Protein AF-E3CSH4-F1 (afdb_monomer_lite)

Structure (mmCIF, N/CA/C/O backbone):
data_AF-E3CSH4-F1
#
_entry.id   AF-E3CSH4-F1
#
loop_
_atom_site.group_PDB
_atom_site.id
_atom_site.type_symbol
_atom_site.label_atom_id
_atom_site.label_alt_id
_atom_site.label_comp_id
_atom_site.label_asym_id
_atom_site.label_entity_id
_atom_site.label_seq_id
_atom_site.pdbx_PDB_ins_code
_atom_site.Cartn_x
_atom_site.Cartn_y
_atom_site.Cartn_z
_atom_site.occupancy
_atom_site.B_iso_or_equiv
_atom_site.auth_seq_id
_atom_site.auth_comp_id
_atom_site.auth_asym_id
_atom_site.auth_atom_id
_atom_site.pdbx_PDB_model_num
ATOM 1 N N . MET A 1 1 ? -14.469 -2.627 -4.803 1.00 50.34 1 MET A N 1
ATOM 2 C CA . MET A 1 1 ? -14.989 -3.726 -3.949 1.00 50.34 1 MET A CA 1
ATOM 3 C C . MET A 1 1 ? -13.917 -4.405 -3.088 1.00 50.34 1 MET A C 1
ATOM 5 O O . MET A 1 1 ? -14.231 -4.750 -1.957 1.00 50.34 1 MET A O 1
ATOM 9 N N . HIS A 1 2 ? -12.673 -4.557 -3.555 1.00 70.75 2 HIS A N 1
ATOM 10 C CA . HIS A 1 2 ? -11.631 -5.358 -2.888 1.00 70.75 2 HIS A CA 1
ATOM 11 C C . HIS A 1 2 ? -11.255 -4.972 -1.433 1.00 70.75 2 HIS A C 1
ATOM 13 O O . HIS A 1 2 ? -11.294 -5.857 -0.578 1.00 70.75 2 HIS A O 1
ATOM 19 N N . PRO A 1 3 ? -10.974 -3.700 -1.079 1.00 72.25 3 PRO A N 1
ATOM 20 C CA . PRO A 1 3 ? -10.425 -3.386 0.249 1.00 72.25 3 PRO A CA 1
ATOM 21 C C . PRO A 1 3 ? -11.433 -3.562 1.397 1.00 72.25 3 PRO A C 1
ATOM 23 O O . PRO A 1 3 ? -11.093 -4.063 2.465 1.00 72.25 3 PRO A O 1
ATOM 26 N N . ARG A 1 4 ? -12.715 -3.232 1.182 1.00 78.88 4 ARG A N 1
ATOM 27 C CA . ARG A 1 4 ? -13.759 -3.383 2.219 1.00 78.88 4 ARG A CA 1
ATOM 28 C C . ARG A 1 4 ? -14.085 -4.847 2.529 1.00 78.88 4 ARG A C 1
ATOM 30 O O . ARG A 1 4 ? -14.431 -5.168 3.663 1.00 78.88 4 ARG A O 1
ATOM 37 N N . ILE A 1 5 ? -13.983 -5.731 1.534 1.00 84.12 5 ILE A N 1
ATOM 38 C CA . ILE A 1 5 ? -14.178 -7.175 1.729 1.00 84.12 5 ILE A CA 1
ATOM 39 C C . ILE A 1 5 ? -12.983 -7.759 2.491 1.00 84.12 5 ILE A C 1
ATOM 41 O O . ILE A 1 5 ? -13.192 -8.543 3.416 1.00 84.12 5 ILE A O 1
ATOM 45 N N . ALA A 1 6 ? -11.761 -7.318 2.170 1.00 82.88 6 ALA A N 1
ATOM 46 C CA . ALA A 1 6 ? -10.550 -7.715 2.884 1.00 82.88 6 ALA A CA 1
ATOM 47 C C . ALA A 1 6 ? -10.618 -7.350 4.374 1.00 82.88 6 ALA A C 1
ATOM 49 O O . ALA A 1 6 ? -10.399 -8.221 5.211 1.00 82.88 6 ALA A O 1
ATOM 50 N N . VAL A 1 7 ? -11.040 -6.125 4.719 1.00 85.25 7 VAL A N 1
ATOM 51 C CA . VAL A 1 7 ? -11.266 -5.736 6.126 1.00 85.25 7 VAL A CA 1
ATOM 52 C C . VAL A 1 7 ? -12.283 -6.646 6.799 1.00 85.25 7 VAL A C 1
ATOM 54 O O . VAL A 1 7 ? -12.040 -7.133 7.899 1.00 85.25 7 VAL A O 1
ATOM 57 N N . ARG A 1 8 ? -13.426 -6.903 6.150 1.00 85.56 8 ARG A N 1
ATOM 58 C CA . ARG A 1 8 ? -14.486 -7.735 6.734 1.00 85.56 8 ARG A CA 1
ATOM 59 C C . ARG A 1 8 ? -14.018 -9.168 6.991 1.00 85.56 8 ARG A C 1
ATOM 61 O O . ARG A 1 8 ? -14.453 -9.764 7.969 1.00 85.56 8 ARG A O 1
ATOM 68 N N . ASN A 1 9 ? -13.163 -9.717 6.132 1.00 86.12 9 ASN A N 1
ATOM 69 C CA . ASN A 1 9 ? -12.594 -11.052 6.314 1.00 86.12 9 ASN A CA 1
ATOM 70 C C . ASN A 1 9 ? -11.495 -11.056 7.380 1.00 86.12 9 ASN A C 1
ATOM 72 O O . ASN A 1 9 ? -11.514 -11.907 8.261 1.00 86.12 9 ASN A O 1
ATOM 76 N N . ALA A 1 10 ? -10.592 -10.076 7.359 1.00 85.50 10 ALA A N 1
ATOM 77 C CA . ALA A 1 10 ? -9.540 -9.948 8.360 1.00 85.50 10 ALA A CA 1
ATOM 78 C C . ALA A 1 10 ? -10.125 -9.769 9.772 1.00 85.50 10 ALA A C 1
ATOM 80 O O . ALA A 1 10 ? -9.668 -10.425 10.699 1.00 85.50 10 ALA A O 1
ATOM 81 N N . ARG A 1 11 ? -11.226 -9.018 9.918 1.00 86.19 11 ARG A N 1
ATOM 82 C CA . ARG A 1 11 ? -11.930 -8.829 11.200 1.00 86.19 11 ARG A CA 1
ATOM 83 C C . ARG A 1 11 ? -12.570 -10.112 11.756 1.00 86.19 11 ARG A C 1
ATOM 85 O O . ARG A 1 11 ? -12.912 -10.156 12.930 1.00 86.19 11 ARG A O 1
ATOM 92 N N . LYS A 1 12 ? -12.764 -11.143 10.923 1.00 88.25 12 LYS A N 1
ATOM 93 C CA . LYS A 1 12 ? -13.234 -12.471 11.360 1.00 88.25 12 LYS A CA 1
ATOM 94 C C . LYS A 1 12 ? -12.094 -13.386 11.807 1.00 88.25 12 LYS A C 1
ATOM 96 O O . LYS A 1 12 ? -12.353 -14.338 12.529 1.00 88.25 12 LYS A O 1
ATOM 101 N N . LEU A 1 13 ? -10.872 -13.132 11.339 1.00 87.88 13 LEU A N 1
ATOM 102 C CA . LEU A 1 13 ? -9.695 -13.963 11.608 1.00 87.88 13 LEU A CA 1
ATOM 103 C C . LEU A 1 13 ? -8.854 -13.410 12.761 1.00 87.88 13 LEU A C 1
ATOM 105 O O . LEU A 1 13 ? -8.284 -14.179 13.526 1.00 87.88 13 LEU A O 1
ATOM 109 N N . VAL A 1 14 ? -8.774 -12.084 12.882 1.00 87.81 14 VAL A N 1
ATOM 110 C CA . VAL A 1 14 ? -7.964 -11.385 13.883 1.00 87.81 14 VAL A CA 1
ATOM 111 C C . VAL A 1 14 ? -8.689 -10.143 14.403 1.00 87.81 14 VAL A C 1
ATOM 113 O O . VAL A 1 14 ? -9.525 -9.549 13.716 1.00 87.81 14 VAL A O 1
ATOM 116 N N . ASN A 1 15 ? -8.348 -9.722 15.622 1.00 87.38 15 ASN A N 1
ATOM 117 C CA . ASN A 1 15 ? -8.825 -8.458 16.177 1.00 87.38 15 ASN A CA 1
ATOM 118 C C . ASN A 1 15 ? -8.055 -7.298 15.528 1.00 87.38 15 ASN A C 1
ATOM 120 O O . ASN A 1 15 ? -6.868 -7.130 15.785 1.00 87.38 15 ASN A O 1
ATOM 124 N N . LEU A 1 16 ? -8.727 -6.519 14.678 1.00 84.62 16 LEU A N 1
ATOM 125 C CA . LEU A 1 16 ? -8.122 -5.398 13.953 1.00 84.62 16 LEU A CA 1
ATOM 126 C C . LEU A 1 16 ? -8.195 -4.100 14.751 1.00 84.62 16 LEU A C 1
ATOM 128 O O . LEU A 1 16 ? -9.272 -3.687 15.188 1.00 84.62 16 LEU A O 1
ATOM 132 N N . ASN A 1 17 ? -7.072 -3.395 14.838 1.00 86.12 17 ASN A N 1
ATOM 133 C CA . ASN A 1 17 ? -7.037 -2.031 15.346 1.00 86.12 17 ASN A CA 1
ATOM 134 C C . ASN A 1 17 ? -7.309 -1.005 14.225 1.00 86.12 17 ASN A C 1
ATOM 136 O O . ASN A 1 17 ? -7.123 -1.276 13.037 1.00 86.12 17 ASN A O 1
ATOM 140 N N . LYS A 1 18 ? -7.672 0.229 14.599 1.00 82.94 18 LYS A N 1
ATOM 141 C CA . LYS A 1 18 ? -7.964 1.332 13.660 1.00 82.94 18 LYS A CA 1
ATOM 142 C C . LYS A 1 18 ? -6.820 1.606 12.671 1.00 82.94 18 LYS A C 1
ATOM 144 O O . LYS A 1 18 ? -7.079 2.039 11.553 1.00 82.94 18 LYS A O 1
ATOM 149 N N . LYS A 1 19 ? -5.567 1.356 13.073 1.00 80.56 19 LYS A N 1
ATOM 150 C CA . LYS A 1 19 ? -4.382 1.499 12.208 1.00 80.56 19 LYS A CA 1
ATOM 151 C C . LYS A 1 19 ? -4.303 0.408 11.142 1.00 80.56 19 LYS A C 1
ATOM 153 O O . LYS A 1 19 ? -4.112 0.717 9.974 1.00 80.56 19 LYS A O 1
ATOM 158 N N . GLU A 1 20 ? -4.485 -0.849 11.527 1.00 81.06 20 GLU A N 1
ATOM 159 C CA . GLU A 1 20 ? -4.413 -1.995 10.611 1.00 81.06 20 GLU A CA 1
ATOM 160 C C . GLU A 1 20 ? -5.566 -1.978 9.609 1.00 81.06 20 GLU A C 1
ATOM 162 O O . GLU A 1 20 ? -5.379 -2.255 8.428 1.00 81.06 20 GLU A O 1
ATOM 167 N N . GLU A 1 21 ? -6.751 -1.567 10.058 1.00 83.31 21 GLU A N 1
ATOM 168 C CA . GLU A 1 21 ? -7.890 -1.361 9.171 1.00 83.31 21 GLU A CA 1
ATOM 169 C C . GLU A 1 21 ? -7.615 -0.271 8.124 1.00 83.31 21 GLU A C 1
ATOM 171 O O . GLU A 1 21 ? -7.949 -0.454 6.954 1.00 83.31 21 GLU A O 1
ATOM 176 N N . ASP A 1 22 ? -6.962 0.832 8.504 1.00 80.69 22 ASP A N 1
ATOM 177 C CA . ASP A 1 22 ? -6.562 1.883 7.561 1.00 80.69 22 ASP A CA 1
ATOM 178 C C . ASP A 1 22 ? -5.517 1.382 6.557 1.00 80.69 22 ASP A C 1
ATOM 180 O O . ASP A 1 22 ? -5.613 1.712 5.376 1.00 80.69 22 ASP A O 1
ATOM 184 N N . ILE A 1 23 ? -4.571 0.544 6.999 1.00 82.38 23 ILE A N 1
ATOM 185 C CA . ILE A 1 23 ? -3.585 -0.103 6.124 1.00 82.38 23 ILE A CA 1
ATOM 186 C C . ILE A 1 23 ? -4.307 -0.973 5.089 1.00 82.38 23 ILE A C 1
ATOM 188 O O . ILE A 1 23 ? -4.102 -0.787 3.894 1.00 82.38 23 ILE A O 1
ATOM 192 N N . ILE A 1 24 ? -5.205 -1.868 5.511 1.00 82.00 24 ILE A N 1
ATOM 193 C CA . ILE A 1 24 ? -5.935 -2.763 4.595 1.00 82.00 24 ILE A CA 1
ATOM 194 C C . ILE A 1 24 ? -6.839 -1.969 3.642 1.00 82.00 24 ILE A C 1
ATOM 196 O O . ILE A 1 24 ? -6.926 -2.287 2.456 1.00 82.00 24 ILE A O 1
ATOM 200 N N . LEU A 1 25 ? -7.506 -0.918 4.131 1.00 79.00 25 LEU A N 1
ATOM 201 C CA . LEU A 1 25 ? -8.389 -0.098 3.300 1.00 79.00 25 LEU A CA 1
ATOM 202 C C . LEU A 1 25 ? -7.638 0.719 2.256 1.00 79.00 25 LEU A C 1
ATOM 204 O O . LEU A 1 25 ? -8.174 0.947 1.170 1.00 79.00 25 LEU A O 1
ATOM 208 N N . LYS A 1 26 ? -6.441 1.203 2.597 1.00 74.19 26 LYS A N 1
ATOM 209 C CA . LYS A 1 26 ? -5.745 2.237 1.826 1.00 74.19 26 LYS A CA 1
ATOM 210 C C . LYS A 1 26 ? -4.433 1.782 1.215 1.00 74.19 26 LYS A C 1
ATOM 212 O O . LYS A 1 26 ? -3.806 2.596 0.547 1.00 74.19 26 LYS A O 1
ATOM 217 N N . HIS A 1 27 ? -4.047 0.512 1.347 1.00 72.44 27 HIS A N 1
ATOM 218 C CA . HIS A 1 27 ? -2.844 0.003 0.679 1.00 72.44 27 HIS A CA 1
ATOM 219 C C . HIS A 1 27 ? -2.891 0.222 -0.845 1.00 72.44 27 HIS A C 1
ATOM 221 O O . HIS A 1 27 ? -1.852 0.343 -1.480 1.00 72.44 27 HIS A O 1
ATOM 227 N N . MET A 1 28 ? -4.093 0.315 -1.433 1.00 66.25 28 MET A N 1
ATOM 228 C CA . MET A 1 28 ? -4.314 0.620 -2.853 1.00 66.25 28 MET A CA 1
ATOM 229 C C . MET A 1 28 ? -4.360 2.132 -3.160 1.00 66.25 28 MET A C 1
ATOM 231 O O . MET A 1 28 ? -4.962 2.557 -4.157 1.00 66.25 28 MET A O 1
ATOM 235 N N . TRP A 1 29 ? -3.805 2.989 -2.297 1.00 61.00 29 TRP A N 1
ATOM 236 C CA . TRP A 1 29 ? -3.823 4.433 -2.515 1.00 61.00 29 TRP A CA 1
ATOM 237 C C . TRP A 1 29 ? -2.954 4.827 -3.725 1.00 61.00 29 TRP A C 1
ATOM 239 O O . TRP A 1 29 ? -1.732 4.656 -3.771 1.00 61.00 29 TRP A O 1
ATOM 249 N N . GLY A 1 30 ? -3.628 5.338 -4.755 1.00 61.84 30 GLY A N 1
ATOM 250 C CA . GLY A 1 30 ? -3.129 5.449 -6.130 1.00 61.84 30 GLY A CA 1
ATOM 251 C C . GLY A 1 30 ? -4.173 5.004 -7.160 1.00 61.84 30 GLY A C 1
ATOM 252 O O . GLY A 1 30 ? -4.292 5.635 -8.201 1.00 61.84 30 GLY A O 1
ATOM 253 N N . ALA A 1 31 ? -4.992 3.998 -6.824 1.00 55.47 31 ALA A N 1
ATOM 254 C CA . ALA A 1 31 ? -6.187 3.600 -7.585 1.00 55.47 31 ALA A CA 1
ATOM 255 C C . ALA A 1 31 ? -7.503 4.066 -6.922 1.00 55.47 31 ALA A C 1
ATOM 257 O O . ALA A 1 31 ? -8.554 4.096 -7.555 1.00 55.47 31 ALA A O 1
ATOM 258 N N . THR A 1 32 ? -7.447 4.455 -5.644 1.00 56.56 32 THR A N 1
ATOM 259 C CA . THR A 1 32 ? -8.588 4.963 -4.862 1.00 56.56 32 THR A CA 1
ATOM 260 C C . THR A 1 32 ? -8.249 6.357 -4.318 1.00 56.56 32 THR A C 1
ATOM 262 O O . THR A 1 32 ? -7.170 6.534 -3.755 1.00 56.56 32 THR A O 1
ATOM 265 N N . ILE A 1 33 ? -9.153 7.340 -4.448 1.00 55.31 33 ILE A N 1
ATOM 266 C CA . ILE A 1 33 ? -8.953 8.779 -4.118 1.00 55.31 33 ILE A CA 1
ATOM 267 C C . ILE A 1 33 ? -8.861 9.053 -2.589 1.00 55.31 33 ILE A C 1
ATOM 269 O O . ILE A 1 33 ? -8.942 10.185 -2.131 1.00 55.31 33 ILE A O 1
ATOM 273 N N . ALA A 1 34 ? -8.671 8.036 -1.745 1.00 65.62 34 ALA A N 1
ATOM 274 C CA . ALA A 1 34 ? -8.649 8.194 -0.287 1.00 65.62 34 ALA A CA 1
ATOM 275 C C . ALA A 1 34 ? -7.211 8.196 0.274 1.00 65.62 34 ALA A C 1
ATOM 277 O O . ALA A 1 34 ? -6.594 7.129 0.311 1.00 65.62 34 ALA A O 1
ATOM 278 N N . PRO A 1 35 ? -6.669 9.338 0.744 1.00 67.88 35 PRO A N 1
ATOM 279 C CA . PRO A 1 35 ? -5.312 9.399 1.281 1.00 67.88 35 PRO A CA 1
ATOM 280 C C . PRO A 1 35 ? -5.125 8.605 2.598 1.00 67.88 35 PRO A C 1
ATOM 282 O O . PRO A 1 35 ? -6.036 8.577 3.443 1.00 67.88 35 PRO A O 1
ATOM 285 N N . PRO A 1 36 ? -3.953 7.955 2.799 1.00 73.81 36 PRO A N 1
ATOM 286 C CA . PRO A 1 36 ? -3.596 7.231 4.014 1.00 73.81 36 PRO A CA 1
ATOM 287 C C . PRO A 1 36 ? -3.632 8.170 5.211 1.00 73.81 36 PRO A C 1
ATOM 289 O O . PRO A 1 36 ? -3.118 9.284 5.136 1.00 73.81 36 PRO A O 1
ATOM 292 N N . LYS A 1 37 ? -4.257 7.742 6.313 1.00 74.81 37 LYS A N 1
ATOM 293 C CA . LYS A 1 37 ? -4.350 8.579 7.522 1.00 74.81 37 LYS A CA 1
ATOM 294 C C . LYS A 1 37 ? -3.148 8.369 8.446 1.00 74.81 37 LYS A C 1
ATOM 296 O O . LYS A 1 37 ? -2.814 9.259 9.222 1.00 74.81 37 LYS A O 1
ATOM 301 N N . TYR A 1 38 ? -2.501 7.208 8.346 1.00 77.56 38 TYR A N 1
ATOM 302 C CA . TYR A 1 38 ? -1.351 6.818 9.158 1.00 77.56 38 TYR A CA 1
ATOM 303 C C . TYR A 1 38 ? -0.077 6.691 8.315 1.00 77.56 38 TYR A C 1
ATOM 305 O O . TYR A 1 38 ? -0.130 6.370 7.124 1.00 77.56 38 TYR A O 1
ATOM 313 N N . LYS A 1 39 ? 1.079 6.935 8.944 1.00 80.38 39 LYS A N 1
ATOM 314 C CA . LYS A 1 39 ? 2.396 6.881 8.285 1.00 80.38 39 LYS A CA 1
ATOM 315 C C . LYS A 1 39 ? 2.728 5.459 7.829 1.00 80.38 39 LYS A C 1
ATOM 317 O O . LYS A 1 39 ? 3.283 5.268 6.7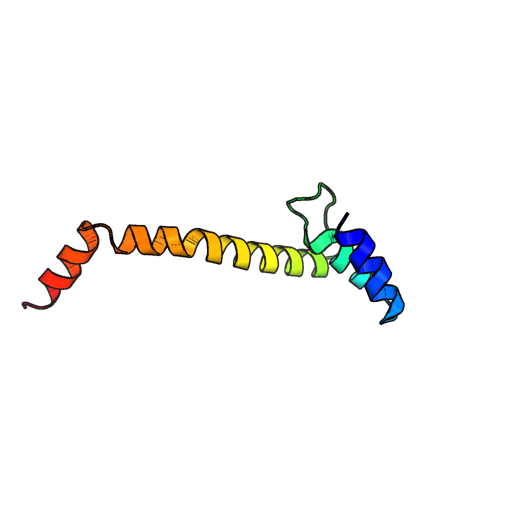53 1.00 80.38 39 LYS A O 1
ATOM 322 N N . GLU A 1 40 ? 2.328 4.467 8.615 1.00 79.69 40 GLU A N 1
ATOM 323 C CA . GLU A 1 40 ? 2.512 3.047 8.325 1.00 79.69 40 GLU A CA 1
ATOM 324 C C . GLU A 1 40 ? 1.798 2.647 7.023 1.00 79.69 40 GLU A C 1
ATOM 326 O O . GLU A 1 40 ? 2.395 2.012 6.154 1.00 79.69 40 GLU A O 1
ATOM 331 N N . SER A 1 41 ? 0.563 3.117 6.822 1.00 77.00 41 SER A N 1
ATOM 332 C CA . SER A 1 41 ? -0.204 2.908 5.586 1.00 77.00 41 SER A CA 1
ATOM 333 C C . SER A 1 41 ? 0.494 3.496 4.348 1.00 77.00 41 SER A C 1
ATOM 335 O O . SER A 1 41 ? 0.393 2.944 3.250 1.00 77.00 41 SER A O 1
ATOM 337 N N . TYR A 1 42 ? 1.229 4.601 4.510 1.00 80.00 42 T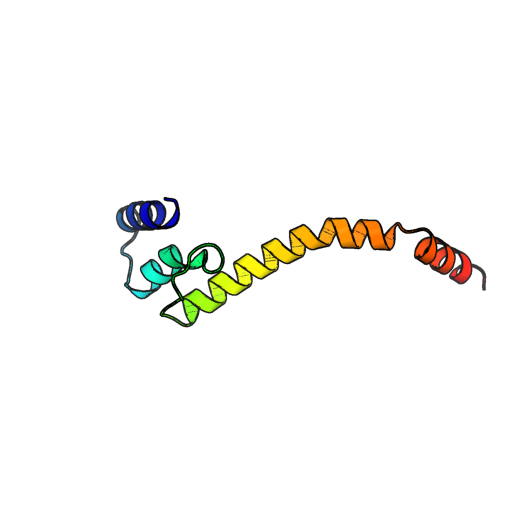YR A N 1
ATOM 338 C CA . TYR A 1 42 ? 1.988 5.235 3.428 1.00 80.00 42 TYR A CA 1
ATOM 339 C C . TYR A 1 42 ? 3.183 4.377 2.991 1.00 80.00 42 TYR A C 1
ATOM 341 O O . TYR A 1 42 ? 3.396 4.188 1.794 1.00 80.00 42 TYR A O 1
ATOM 349 N N . ILE A 1 43 ? 3.914 3.802 3.953 1.00 83.19 43 ILE A N 1
ATOM 350 C CA . ILE A 1 43 ? 5.048 2.902 3.687 1.00 83.19 43 ILE A CA 1
ATOM 351 C C . ILE A 1 43 ? 4.575 1.676 2.904 1.00 83.19 43 ILE A C 1
ATOM 353 O O . ILE A 1 43 ? 5.143 1.359 1.861 1.00 83.19 43 ILE A O 1
ATOM 357 N N . VAL A 1 44 ? 3.499 1.028 3.362 1.00 82.25 44 VAL A N 1
ATOM 358 C CA . VAL A 1 44 ? 2.931 -0.154 2.692 1.00 82.25 44 VAL A CA 1
ATOM 359 C C . VAL A 1 44 ? 2.535 0.173 1.250 1.00 82.25 44 VAL A C 1
ATOM 361 O O . VAL A 1 44 ? 2.906 -0.548 0.327 1.00 82.25 44 VAL A O 1
ATOM 364 N N . THR A 1 45 ? 1.866 1.309 1.039 1.00 78.94 45 THR A N 1
ATOM 365 C CA . THR A 1 45 ? 1.465 1.766 -0.300 1.00 78.94 45 THR A CA 1
ATOM 366 C C . THR A 1 45 ? 2.669 2.051 -1.213 1.00 78.94 45 THR A C 1
ATOM 368 O O . THR A 1 45 ? 2.623 1.800 -2.419 1.00 78.94 45 THR A O 1
ATOM 371 N N . MET A 1 46 ? 3.757 2.609 -0.672 1.00 81.88 46 MET A N 1
ATOM 372 C CA . MET A 1 46 ? 4.975 2.873 -1.445 1.00 81.88 46 MET A CA 1
ATOM 373 C C . MET A 1 46 ? 5.686 1.588 -1.859 1.00 81.88 46 MET A C 1
ATOM 375 O O . MET A 1 46 ? 6.127 1.487 -3.003 1.00 81.88 46 MET A O 1
ATOM 379 N N . VAL A 1 47 ? 5.776 0.611 -0.956 1.00 84.88 47 VAL A N 1
ATOM 380 C CA . VAL A 1 47 ? 6.379 -0.694 -1.255 1.00 84.88 47 VAL A CA 1
ATOM 381 C C . VAL A 1 47 ? 5.585 -1.411 -2.346 1.00 84.88 47 VAL A C 1
ATOM 383 O O . VAL A 1 47 ? 6.185 -1.885 -3.308 1.00 84.88 47 VAL A O 1
ATOM 386 N N . ASP A 1 48 ? 4.254 -1.419 -2.249 1.00 81.81 48 ASP A N 1
ATOM 387 C CA . ASP A 1 48 ? 3.363 -2.009 -3.257 1.00 81.81 48 ASP A CA 1
ATOM 388 C C . ASP A 1 48 ? 3.614 -1.412 -4.656 1.00 81.81 48 ASP A C 1
ATOM 390 O O . ASP A 1 48 ? 3.904 -2.123 -5.622 1.00 81.81 48 ASP A O 1
ATOM 394 N N . LYS A 1 49 ? 3.650 -0.075 -4.750 1.00 80.50 49 LYS A N 1
ATOM 395 C CA . LYS A 1 49 ? 3.960 0.630 -6.004 1.00 80.50 49 LYS A CA 1
ATOM 396 C C . LYS A 1 49 ? 5.375 0.375 -6.509 1.00 80.50 49 LYS A C 1
ATOM 398 O O . LYS A 1 49 ? 5.567 0.244 -7.715 1.00 80.50 49 LYS A O 1
ATOM 403 N N . TYR A 1 50 ? 6.366 0.313 -5.624 1.00 85.44 50 TYR A N 1
ATOM 404 C CA . TYR A 1 50 ? 7.746 0.044 -6.019 1.00 85.44 50 TYR A CA 1
ATOM 405 C C . TYR A 1 50 ? 7.868 -1.307 -6.726 1.00 85.44 50 TYR A C 1
ATOM 407 O O . TYR A 1 50 ? 8.487 -1.390 -7.789 1.00 85.44 50 TYR A O 1
ATOM 415 N N . TRP A 1 51 ? 7.244 -2.350 -6.175 1.00 85.81 51 TRP A N 1
ATOM 416 C CA . TRP A 1 51 ? 7.240 -3.674 -6.789 1.00 85.81 51 TRP A CA 1
ATOM 417 C C . TRP A 1 51 ? 6.498 -3.684 -8.125 1.00 85.81 51 TRP A C 1
ATOM 419 O O . TRP A 1 51 ? 7.062 -4.165 -9.109 1.00 85.81 51 TRP A O 1
ATOM 429 N N . ALA A 1 52 ? 5.317 -3.063 -8.195 1.00 84.06 52 ALA A N 1
ATOM 430 C CA . ALA A 1 52 ? 4.552 -2.955 -9.437 1.00 84.06 52 ALA A CA 1
ATOM 431 C C . ALA A 1 52 ? 5.336 -2.232 -10.550 1.00 84.06 52 ALA A C 1
ATOM 433 O O . ALA A 1 52 ? 5.405 -2.700 -11.687 1.00 84.06 52 ALA A O 1
ATOM 434 N N . VAL A 1 53 ? 5.990 -1.112 -10.225 1.00 84.12 53 VAL A N 1
ATOM 435 C CA . VAL A 1 53 ? 6.820 -0.362 -11.180 1.00 84.12 53 VAL A CA 1
ATOM 436 C C . VAL A 1 53 ? 8.054 -1.165 -11.581 1.00 84.12 53 VAL A C 1
ATOM 438 O O . VAL A 1 53 ? 8.392 -1.221 -12.760 1.00 84.12 53 VAL A O 1
ATOM 441 N N . LYS A 1 54 ? 8.732 -1.818 -10.634 1.00 84.75 54 LYS A N 1
ATOM 442 C CA . LYS A 1 54 ? 9.903 -2.654 -10.923 1.00 84.75 54 LYS A CA 1
ATOM 443 C C . LYS A 1 54 ? 9.557 -3.780 -11.897 1.00 84.75 54 LYS A C 1
ATOM 445 O O . LYS A 1 54 ? 10.305 -4.006 -12.851 1.00 84.75 54 LYS A O 1
ATOM 450 N N . GLU A 1 55 ? 8.442 -4.465 -11.678 1.00 82.56 55 GLU A N 1
ATOM 451 C CA . GLU A 1 55 ? 7.967 -5.525 -12.565 1.00 82.56 55 GLU A CA 1
ATOM 452 C C . GLU A 1 55 ? 7.618 -4.972 -13.951 1.00 82.56 55 GLU A C 1
ATOM 454 O O . GLU A 1 55 ? 8.121 -5.484 -14.950 1.00 82.56 55 GLU A O 1
ATOM 459 N N . ALA A 1 56 ? 6.893 -3.851 -14.024 1.00 82.88 56 ALA A N 1
ATOM 460 C CA . ALA A 1 56 ? 6.554 -3.195 -15.289 1.00 82.88 56 ALA A CA 1
ATOM 461 C C . ALA A 1 56 ? 7.783 -2.688 -16.073 1.00 82.88 56 ALA A C 1
ATOM 463 O O . ALA A 1 56 ? 7.810 -2.729 -17.304 1.00 82.88 56 ALA A O 1
ATOM 464 N N . VAL A 1 57 ? 8.831 -2.229 -15.381 1.00 82.38 57 VAL A N 1
ATOM 465 C CA . VAL A 1 57 ? 10.059 -1.694 -15.997 1.00 82.38 57 VAL A CA 1
ATOM 466 C C . VAL A 1 57 ? 11.039 -2.804 -16.393 1.00 82.38 57 VAL A C 1
ATOM 468 O O . VAL A 1 57 ? 11.854 -2.610 -17.294 1.00 82.38 57 VAL A O 1
ATOM 471 N N . THR A 1 58 ? 10.965 -3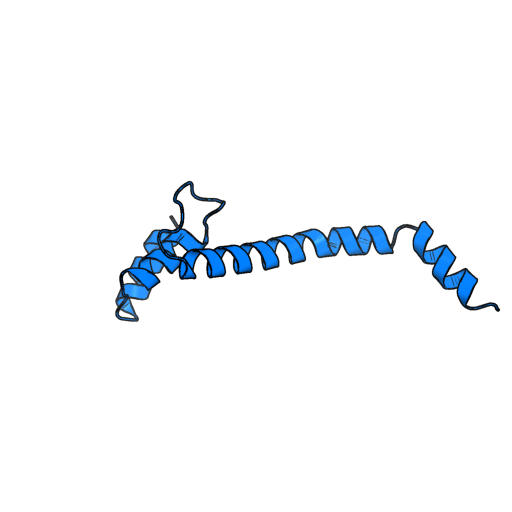.988 -15.783 1.00 79.69 58 THR A N 1
ATOM 472 C CA . THR A 1 58 ? 11.829 -5.138 -16.111 1.00 79.69 58 THR A CA 1
ATOM 473 C C . THR A 1 58 ? 11.815 -5.530 -17.600 1.00 79.69 58 THR A C 1
ATOM 475 O O . THR A 1 58 ? 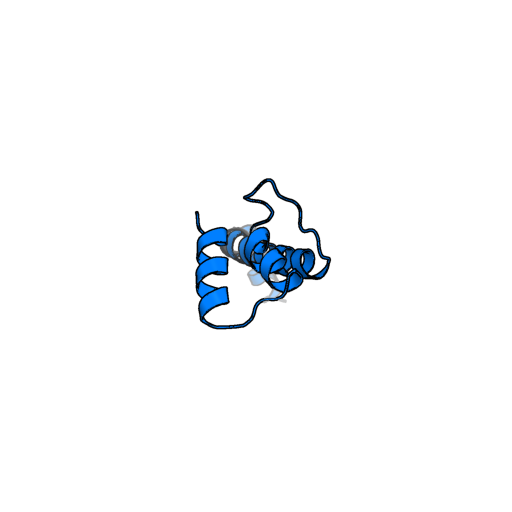12.901 -5.603 -18.185 1.00 79.69 58 THR A O 1
ATOM 478 N N . PRO A 1 59 ? 10.662 -5.726 -18.272 1.00 76.81 59 PRO A N 1
ATOM 479 C CA . PRO A 1 59 ? 10.642 -6.053 -19.698 1.00 76.81 59 PRO A CA 1
ATOM 480 C C . PRO A 1 59 ? 11.172 -4.904 -20.565 1.00 76.81 59 PRO A C 1
ATOM 482 O O . PRO A 1 59 ? 11.882 -5.152 -21.540 1.00 76.81 59 PRO A O 1
ATOM 485 N N . LEU A 1 60 ? 10.906 -3.648 -20.188 1.00 72.69 60 LEU A N 1
ATOM 486 C CA . LEU A 1 60 ? 11.433 -2.474 -20.887 1.00 72.69 60 LEU A CA 1
ATOM 487 C C . LEU A 1 60 ? 12.964 -2.399 -20.775 1.00 72.69 60 LEU A C 1
ATOM 489 O O . LEU A 1 60 ? 13.654 -2.207 -21.774 1.00 72.69 60 LEU A O 1
ATOM 493 N N . ARG A 1 61 ? 13.512 -2.631 -19.578 1.00 68.19 61 ARG A N 1
ATOM 494 C CA . ARG A 1 61 ? 14.959 -2.687 -19.330 1.00 68.19 61 ARG A CA 1
ATOM 495 C C . ARG A 1 61 ? 15.625 -3.810 -20.122 1.00 68.19 61 ARG A C 1
ATOM 497 O O . ARG A 1 61 ? 16.717 -3.600 -20.644 1.00 68.19 61 ARG A O 1
ATOM 504 N N . ASN A 1 62 ? 14.987 -4.974 -20.226 1.00 69.06 62 ASN A N 1
ATOM 505 C CA . ASN A 1 62 ? 15.507 -6.088 -21.019 1.00 69.06 62 ASN A CA 1
ATOM 506 C C . ASN A 1 62 ? 15.506 -5.752 -22.519 1.00 69.06 62 ASN A C 1
ATOM 508 O O . ASN A 1 62 ? 16.542 -5.893 -23.161 1.00 69.06 62 ASN A O 1
ATOM 512 N N . ARG A 1 63 ? 14.432 -5.151 -23.055 1.00 67.25 63 ARG A N 1
ATOM 513 C CA . ARG A 1 63 ? 14.419 -4.673 -24.453 1.00 67.25 63 ARG A CA 1
ATOM 514 C C . ARG A 1 63 ? 15.477 -3.602 -24.746 1.00 67.25 63 ARG A C 1
ATOM 516 O O . ARG A 1 63 ? 16.087 -3.615 -25.815 1.00 67.25 63 ARG A O 1
ATOM 523 N N . ILE A 1 64 ? 15.726 -2.684 -23.810 1.00 67.38 64 ILE A N 1
ATOM 524 C CA . ILE A 1 64 ? 16.773 -1.658 -23.960 1.00 67.38 64 ILE A CA 1
ATOM 525 C C . ILE A 1 64 ? 18.172 -2.299 -23.956 1.00 67.38 64 ILE A C 1
ATOM 527 O O . ILE A 1 64 ? 19.022 -1.906 -24.753 1.00 67.38 64 ILE A O 1
ATOM 531 N N . LYS A 1 65 ? 18.408 -3.320 -23.120 1.00 60.09 65 LYS A N 1
ATOM 532 C CA . LYS A 1 65 ? 19.668 -4.088 -23.110 1.00 60.09 65 LYS A CA 1
ATOM 533 C C . LYS A 1 65 ? 19.888 -4.896 -24.397 1.00 60.09 65 LYS A C 1
ATOM 535 O O . LYS A 1 65 ? 21.025 -4.986 -24.855 1.00 60.09 65 LYS A O 1
ATOM 540 N N . ASP A 1 66 ? 18.820 -5.422 -24.993 1.00 60.03 66 ASP A N 1
ATOM 541 C CA . ASP A 1 66 ? 18.861 -6.197 -26.244 1.00 60.03 66 ASP A CA 1
ATOM 542 C C . ASP A 1 66 ? 18.971 -5.324 -27.504 1.00 60.03 66 ASP A C 1
ATOM 544 O O . ASP A 1 66 ? 19.251 -5.814 -28.604 1.00 60.03 66 ASP A O 1
ATOM 548 N N . THR A 1 67 ? 18.798 -4.006 -27.366 1.00 61.09 67 THR A N 1
ATOM 549 C CA . THR A 1 67 ? 18.998 -3.074 -28.474 1.00 61.09 67 THR A CA 1
ATOM 550 C C . THR A 1 67 ? 20.471 -3.115 -28.899 1.00 61.09 67 THR A C 1
ATOM 552 O O . THR A 1 67 ? 21.380 -2.869 -28.104 1.00 61.09 67 THR A O 1
ATOM 555 N N . LYS A 1 68 ? 20.710 -3.431 -30.181 1.00 56.09 68 LYS A N 1
ATOM 556 C CA . LYS A 1 68 ? 22.006 -3.744 -30.832 1.00 56.09 68 LYS A CA 1
ATOM 557 C C . LYS A 1 68 ? 23.189 -2.817 -30.481 1.00 56.09 68 LYS A C 1
ATOM 559 O O . LYS A 1 68 ? 24.339 -3.211 -30.663 1.00 56.09 68 LYS A O 1
ATOM 564 N N . PHE A 1 69 ? 22.923 -1.613 -29.977 1.00 60.88 69 PHE A N 1
ATOM 565 C CA . PHE A 1 69 ? 23.915 -0.645 -29.511 1.00 60.88 69 PHE A CA 1
ATOM 566 C C . PHE A 1 69 ? 24.765 -1.154 -28.330 1.00 60.88 69 PHE A C 1
ATOM 568 O O . PHE A 1 69 ? 25.989 -1.042 -28.371 1.00 60.88 69 PHE A O 1
ATOM 575 N N . PHE A 1 70 ? 24.160 -1.788 -27.316 1.00 57.00 70 PHE A N 1
ATOM 576 C CA . PHE A 1 70 ? 24.910 -2.313 -26.162 1.00 57.00 70 PHE A CA 1
ATOM 577 C C . PHE A 1 70 ? 25.633 -3.632 -26.465 1.00 57.00 70 PHE A C 1
ATOM 579 O O . PHE A 1 70 ? 26.726 -3.859 -25.947 1.00 57.00 70 PHE A O 1
ATOM 586 N N . ARG A 1 71 ? 25.084 -4.460 -27.366 1.00 55.38 71 ARG A N 1
ATOM 587 C CA . ARG A 1 71 ? 25.702 -5.728 -27.798 1.00 55.38 71 ARG A CA 1
ATOM 588 C C . ARG A 1 71 ? 27.024 -5.526 -28.551 1.00 55.38 71 ARG A C 1
ATOM 590 O O . ARG A 1 71 ? 27.895 -6.385 -28.491 1.00 55.38 71 ARG A O 1
ATOM 597 N N . ARG A 1 72 ? 27.194 -4.393 -29.247 1.00 55.41 72 ARG A N 1
ATOM 598 C CA . ARG A 1 72 ? 28.453 -4.053 -29.939 1.00 55.41 72 ARG A CA 1
ATOM 599 C C . ARG A 1 72 ? 29.562 -3.632 -28.968 1.00 55.41 72 ARG A C 1
ATOM 601 O O . ARG A 1 72 ? 30.691 -4.079 -29.134 1.00 55.41 72 ARG A O 1
ATOM 608 N N . LYS A 1 73 ? 29.248 -2.860 -27.917 1.00 56.44 73 LYS A N 1
ATOM 609 C CA . LYS A 1 73 ? 30.246 -2.435 -26.913 1.00 56.44 73 LYS A CA 1
ATOM 610 C C . LYS A 1 73 ? 30.790 -3.594 -26.071 1.00 56.44 73 LYS A C 1
ATOM 612 O O . LYS A 1 73 ? 31.972 -3.597 -25.745 1.00 56.44 73 LYS A O 1
ATOM 617 N N . THR A 1 74 ? 29.969 -4.595 -25.750 1.00 58.69 74 THR A N 1
ATOM 618 C CA . THR A 1 74 ? 30.424 -5.775 -24.992 1.00 58.69 74 THR A CA 1
ATOM 619 C C . THR A 1 74 ? 31.276 -6.740 -25.815 1.00 58.69 74 THR A C 1
ATOM 621 O O . THR A 1 74 ? 32.131 -7.411 -25.244 1.00 58.69 74 THR A O 1
ATOM 624 N N . LEU A 1 75 ? 31.096 -6.791 -27.140 1.00 58.28 75 LEU A N 1
ATOM 625 C CA . LEU A 1 75 ? 31.962 -7.571 -28.033 1.00 58.28 75 LEU A CA 1
ATOM 626 C C . LEU A 1 75 ? 33.292 -6.861 -28.326 1.00 58.28 75 LEU A C 1
ATOM 628 O O . LEU A 1 75 ? 34.321 -7.522 -28.400 1.00 58.28 75 LEU A O 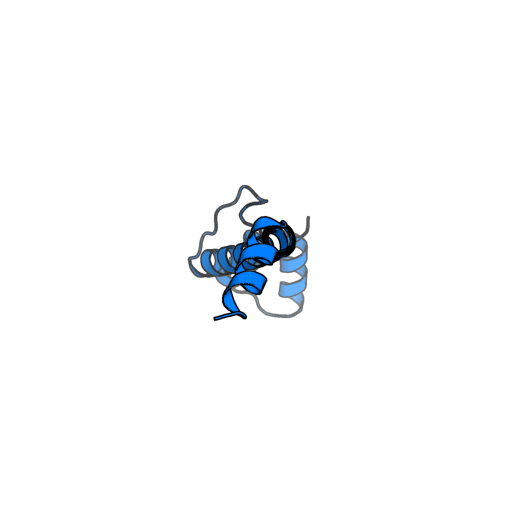1
ATOM 632 N N . GLN A 1 76 ? 33.297 -5.529 -28.430 1.00 57.72 76 GLN A N 1
ATOM 633 C CA . GLN A 1 76 ? 34.506 -4.762 -28.756 1.00 57.72 76 GLN A CA 1
ATOM 634 C C . GLN A 1 76 ? 35.492 -4.634 -27.578 1.00 57.72 76 GLN A C 1
ATOM 636 O O . GLN A 1 76 ? 36.679 -4.441 -27.797 1.00 57.72 76 GLN A O 1
ATOM 641 N N . SER A 1 77 ? 35.031 -4.796 -26.332 1.00 55.66 77 SER A N 1
ATOM 642 C CA . SER A 1 77 ? 35.886 -4.727 -25.133 1.00 55.66 77 SER A CA 1
ATOM 643 C C . SER A 1 77 ? 36.598 -6.042 -24.777 1.00 55.66 77 SER A C 1
ATOM 645 O O . SER A 1 77 ? 37.437 -6.033 -23.885 1.00 55.66 77 SER A O 1
ATOM 647 N N . LYS A 1 78 ? 36.262 -7.172 -25.417 1.00 54.41 78 LYS A N 1
ATOM 648 C CA . LYS A 1 78 ? 36.904 -8.482 -25.167 1.00 54.41 78 LYS A CA 1
ATOM 649 C C . LYS A 1 78 ? 38.083 -8.780 -26.106 1.00 54.41 78 LYS A C 1
ATOM 651 O O . LYS A 1 78 ? 38.591 -9.896 -26.091 1.00 54.41 78 LYS A O 1
ATOM 656 N N . HIS A 1 79 ? 38.489 -7.814 -26.928 1.00 53.94 79 HIS A N 1
ATOM 657 C CA . HIS A 1 79 ? 39.574 -7.952 -27.901 1.00 53.94 79 HIS A CA 1
ATOM 658 C C . HIS A 1 79 ? 40.582 -6.798 -27.772 1.00 53.94 79 HIS A C 1
ATOM 660 O O . HIS A 1 79 ? 40.829 -6.090 -28.740 1.00 53.94 79 HIS A O 1
ATOM 666 N N . ASN A 1 80 ? 41.086 -6.580 -26.555 1.00 46.50 80 ASN A N 1
ATOM 667 C CA . ASN A 1 80 ? 42.328 -5.865 -26.246 1.00 46.50 80 ASN A CA 1
ATOM 668 C C . ASN A 1 80 ? 42.935 -6.505 -24.999 1.00 46.50 80 ASN A C 1
ATOM 670 O O . ASN A 1 80 ? 42.164 -6.685 -24.027 1.00 46.50 80 ASN A O 1
#

Radius of gyration: 21.18 Å; chains: 1; bounding box: 57×23×47 Å

pLDDT: mean 73.45,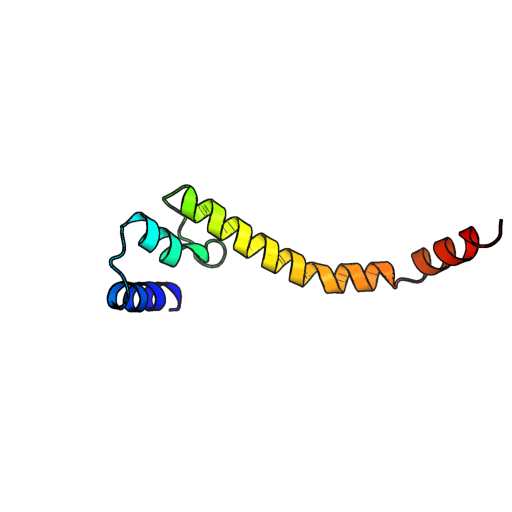 std 11.71, range [46.5, 88.25]

Secondary structure (DSSP, 8-state):
-HHHHHHHHHHHHS---HHHHHHHHHTTBTTBS---SSHHHHHHHHHHHHHHHHHHHHHHHHHHHHSHHHHHHHHHTT--

Organism: NCBI:txid904306

Sequence (80 aa):
MHPRIAVRNARKLVNLNKKEEDIILKHMWGATIAPPKYKESYIVTMVDKYWAVKEAVTPLRNRIKDTKFFRRKTLQSKHN

Foldseek 3Di:
DQLVVVLVVVVVVDPDDPQVSLLSNCLCPVVDVDDRPDPVSVVSVVVVVVVVVCVVCVVVVVVVCVPVVNVVVVVVVVPD